Protein AF-A0AAV0Z3I3-F1 (afdb_monomer)

Secondary structure (DSSP, 8-state):
-HHHHHHHHHHHHHHHHHHHTT-TTTHHHHHHHHH--SS---PPPGGGSGGG-HHHHHHHHHHHHHHHTTSS----GGGG--SHHHHHHHHHHHHHHHHHHHHHHHHHHH-HHHHS-----------

InterPro domains:
  IPR010490 Conserved oligomeric Golgi complex subunit 6 [PTHR21506] (1-117)
  IPR048369 Conserved Oligomeric Golgi complex subunit 6, C-terminal [PF20653] (1-114)

Structure (mmCIF, N/CA/C/O backbone):
data_AF-A0AAV0Z3I3-F1
#
_entry.id   AF-A0AAV0Z3I3-F1
#
loop_
_atom_site.group_PDB
_atom_site.id
_atom_site.type_symbol
_atom_site.label_atom_id
_atom_site.label_alt_id
_atom_site.label_comp_id
_atom_site.label_asym_id
_atom_site.label_entity_id
_atom_site.label_seq_id
_atom_site.pdbx_PDB_ins_code
_atom_site.Cartn_x
_atom_site.Cartn_y
_atom_site.Cartn_z
_atom_site.occupancy
_atom_site.B_iso_or_equiv
_atom_site.auth_seq_id
_atom_site.auth_comp_id
_atom_site.auth_asym_id
_atom_site.auth_atom_id
_atom_site.pdbx_PDB_model_num
ATOM 1 N N . MET A 1 1 ? -23.037 -7.285 9.245 1.00 69.44 1 MET A N 1
ATOM 2 C CA . MET A 1 1 ? -23.316 -5.918 8.728 1.00 69.44 1 MET A CA 1
ATOM 3 C C . MET A 1 1 ? -22.168 -4.977 9.048 1.00 69.44 1 MET A C 1
ATOM 5 O O . MET A 1 1 ? -21.649 -4.371 8.121 1.00 69.44 1 MET A O 1
ATOM 9 N N . ILE A 1 2 ? -21.721 -4.901 10.307 1.00 84.56 2 ILE A N 1
ATOM 10 C CA . ILE A 1 2 ? -20.561 -4.080 10.686 1.00 84.56 2 ILE A CA 1
ATOM 11 C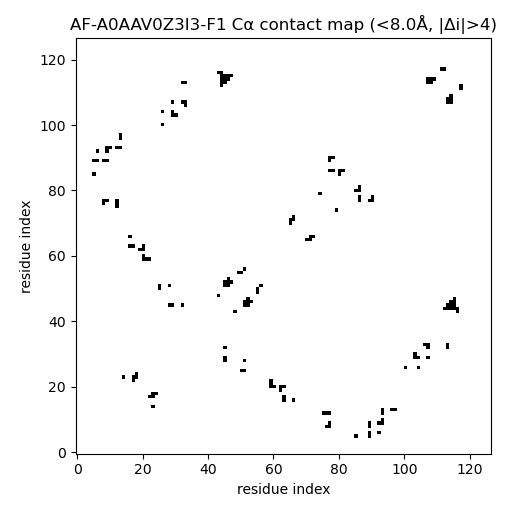 C . ILE A 1 2 ? -19.267 -4.526 9.990 1.00 84.56 2 ILE A C 1
ATOM 13 O O . ILE A 1 2 ? -18.523 -3.687 9.504 1.00 84.56 2 ILE A O 1
ATOM 17 N N . ASP A 1 3 ? -19.081 -5.834 9.799 1.00 86.38 3 ASP A N 1
ATOM 18 C CA . ASP A 1 3 ? -17.921 -6.411 9.102 1.00 86.38 3 ASP A CA 1
ATOM 19 C C . ASP A 1 3 ? -17.851 -5.981 7.631 1.00 86.38 3 ASP A C 1
ATOM 21 O O . ASP A 1 3 ? -16.778 -5.815 7.063 1.00 86.38 3 ASP A O 1
ATOM 25 N N . ASN A 1 4 ? -19.014 -5.770 7.005 1.00 88.69 4 ASN A N 1
ATOM 26 C CA . ASN A 1 4 ? -19.095 -5.294 5.628 1.00 88.69 4 ASN A CA 1
ATOM 27 C C . ASN A 1 4 ? -18.688 -3.822 5.533 1.00 88.69 4 ASN A C 1
ATOM 29 O O . ASN A 1 4 ? -17.934 -3.460 4.640 1.00 88.69 4 ASN A O 1
ATOM 33 N N . HIS A 1 5 ? -19.166 -2.988 6.461 1.00 87.31 5 HIS A N 1
ATOM 34 C CA . HIS A 1 5 ? -18.76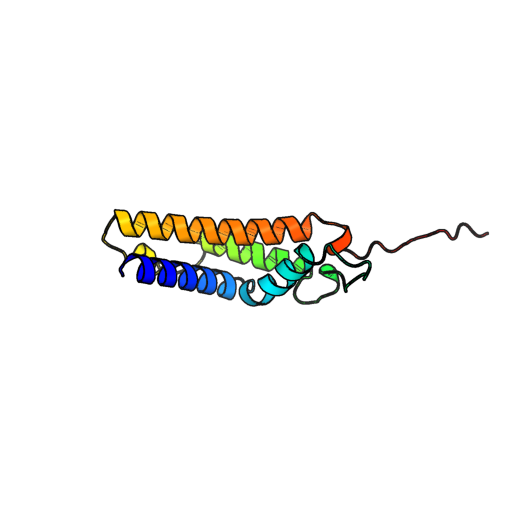7 -1.582 6.531 1.00 87.31 5 HIS A CA 1
ATOM 35 C C . HIS A 1 5 ? -17.281 -1.433 6.841 1.00 87.31 5 HIS A C 1
ATOM 37 O O . HIS A 1 5 ? -16.618 -0.611 6.221 1.00 87.31 5 HIS A O 1
ATOM 43 N N . LEU A 1 6 ? -16.752 -2.265 7.739 1.00 88.31 6 LEU A N 1
ATOM 44 C CA . LEU A 1 6 ? -15.332 -2.288 8.060 1.00 88.31 6 LEU A CA 1
ATOM 45 C C . LEU A 1 6 ? -14.488 -2.670 6.842 1.00 88.31 6 LEU A C 1
ATOM 47 O O . LEU A 1 6 ? -13.498 -2.011 6.552 1.00 88.31 6 LEU A O 1
ATOM 51 N N . ARG A 1 7 ? -14.905 -3.696 6.091 1.00 90.69 7 ARG A N 1
ATOM 52 C CA . A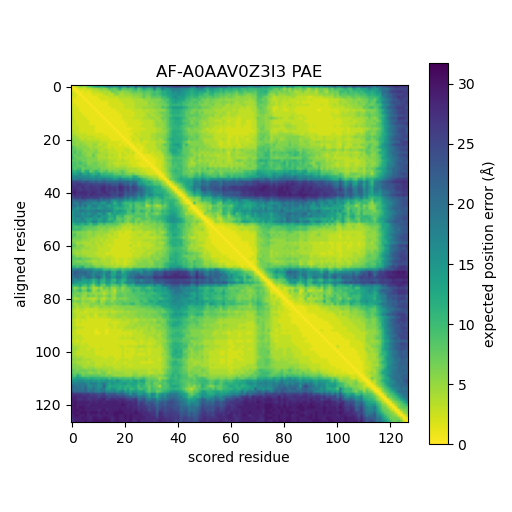RG A 1 7 ? -14.217 -4.096 4.860 1.00 90.69 7 ARG A CA 1
ATOM 53 C C . ARG A 1 7 ? -14.227 -2.981 3.812 1.00 90.69 7 ARG A C 1
ATOM 55 O O . ARG A 1 7 ? -13.173 -2.661 3.283 1.00 90.69 7 ARG A O 1
ATOM 62 N N . VAL A 1 8 ? -15.382 -2.357 3.568 1.00 91.56 8 VAL A N 1
ATOM 63 C CA . VAL A 1 8 ? -15.502 -1.224 2.629 1.00 91.56 8 VAL A CA 1
ATOM 64 C C . VAL A 1 8 ? -14.634 -0.043 3.067 1.00 91.56 8 VAL A C 1
ATOM 66 O O . VAL A 1 8 ? -14.007 0.598 2.230 1.00 91.56 8 VAL A O 1
ATOM 69 N N . LEU A 1 9 ? -14.569 0.236 4.372 1.00 90.06 9 LEU A N 1
ATOM 70 C CA . LEU A 1 9 ? -13.705 1.277 4.920 1.00 90.06 9 LEU A CA 1
ATOM 71 C C . LEU A 1 9 ? -12.228 0.974 4.645 1.00 90.06 9 LEU A C 1
ATOM 73 O O . LEU A 1 9 ? -11.512 1.841 4.157 1.00 90.06 9 LEU A O 1
ATOM 77 N N . VAL A 1 10 ? -11.787 -0.259 4.909 1.00 90.12 10 VAL A N 1
ATOM 78 C CA . VAL A 1 10 ? -10.415 -0.701 4.621 1.00 90.12 10 VAL A CA 1
ATOM 79 C C . VAL A 1 10 ? -10.103 -0.578 3.129 1.00 90.12 10 VAL A C 1
ATOM 81 O O . VAL A 1 10 ? -9.083 0.001 2.777 1.00 90.12 10 VAL A O 1
ATOM 84 N N . GLU A 1 11 ? -10.979 -1.074 2.251 1.00 90.94 11 GLU A N 1
ATOM 85 C CA . GLU A 1 11 ? -10.805 -0.9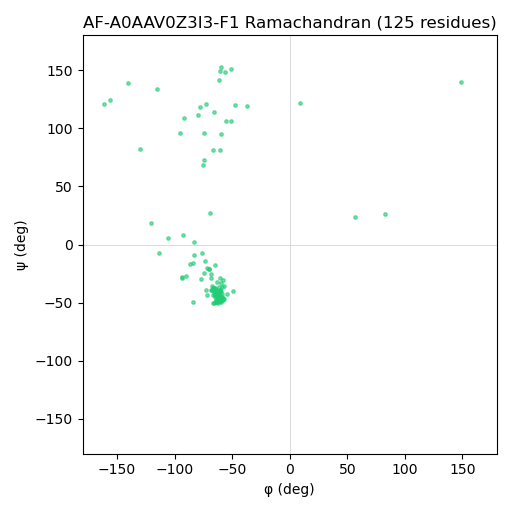93 0.793 1.00 90.94 11 GLU A CA 1
ATOM 86 C C . GLU A 1 11 ? -10.672 0.463 0.317 1.00 90.94 11 GLU A C 1
ATOM 88 O O . GLU A 1 11 ? -9.759 0.790 -0.441 1.00 90.94 11 GLU A O 1
ATOM 93 N N . LYS A 1 12 ? -11.540 1.353 0.811 1.00 90.88 12 LYS A N 1
ATOM 94 C CA . LYS A 1 12 ? -11.525 2.785 0.486 1.00 90.88 12 LYS A CA 1
ATOM 95 C C . LYS A 1 12 ? -10.249 3.478 0.965 1.00 90.88 12 LYS A C 1
AT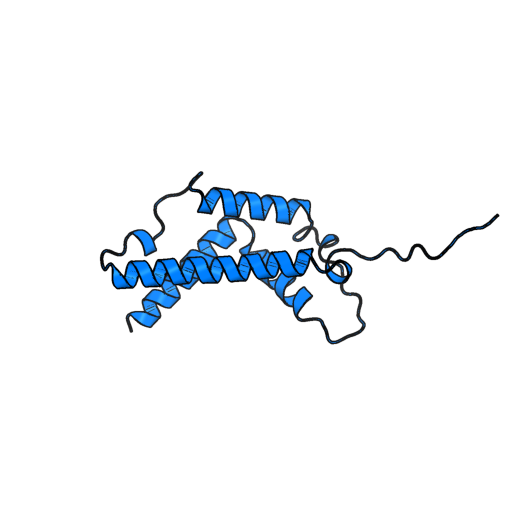OM 97 O O . LYS A 1 12 ? -9.697 4.308 0.246 1.00 90.88 12 LYS A O 1
ATOM 102 N N . GLU A 1 13 ? -9.791 3.168 2.173 1.00 88.69 13 GLU A N 1
ATOM 103 C CA . GLU A 1 13 ? -8.567 3.749 2.732 1.00 88.69 13 GLU A CA 1
ATOM 104 C C . GLU A 1 13 ? -7.335 3.297 1.955 1.00 88.69 13 GLU A C 1
ATOM 106 O O . GLU A 1 13 ? -6.496 4.115 1.586 1.00 88.69 13 GLU A O 1
ATOM 111 N N . VAL A 1 14 ? -7.264 2.012 1.612 1.00 89.81 14 VAL A N 1
ATOM 112 C CA . VAL A 1 14 ? -6.183 1.471 0.783 1.00 89.81 14 VAL A CA 1
ATOM 113 C C . VAL A 1 14 ? -6.161 2.148 -0.586 1.00 89.81 14 VAL A C 1
ATOM 115 O O . VAL A 1 14 ? -5.102 2.602 -1.012 1.00 89.81 14 VAL A O 1
ATOM 118 N N . ASP A 1 15 ? -7.307 2.290 -1.254 1.00 90.06 15 ASP A N 1
ATOM 119 C CA . ASP A 1 15 ? -7.380 2.983 -2.545 1.00 90.06 15 ASP A CA 1
ATOM 120 C C . ASP A 1 15 ? -7.018 4.475 -2.432 1.00 90.06 15 ASP A C 1
ATOM 122 O O . ASP A 1 15 ? -6.278 5.012 -3.256 1.00 90.06 15 ASP A O 1
ATOM 126 N N . THR A 1 16 ? -7.444 5.146 -1.359 1.00 89.06 16 THR A N 1
ATOM 127 C CA . THR A 1 16 ? -7.080 6.547 -1.090 1.00 89.06 16 THR A CA 1
ATOM 128 C C . THR A 1 16 ? -5.570 6.708 -0.894 1.00 89.06 16 THR A C 1
ATOM 130 O O . THR A 1 16 ? -4.969 7.653 -1.404 1.00 89.06 16 THR A O 1
ATOM 133 N N . ILE A 1 17 ? -4.933 5.782 -0.178 1.00 88.44 17 ILE A N 1
ATOM 134 C CA . ILE A 1 17 ? -3.482 5.783 0.025 1.00 88.44 17 ILE A CA 1
ATOM 135 C C . ILE A 1 17 ? -2.761 5.515 -1.298 1.00 88.44 17 ILE A C 1
ATOM 137 O O . ILE A 1 17 ? -1.885 6.282 -1.690 1.00 88.44 17 ILE A O 1
ATOM 141 N N . LEU A 1 18 ? -3.153 4.467 -2.024 1.00 89.50 18 LEU A N 1
ATOM 142 C CA . LEU A 1 18 ? -2.510 4.099 -3.284 1.00 89.50 18 LEU A CA 1
ATOM 143 C C . LEU A 1 18 ? -2.692 5.171 -4.364 1.00 89.50 18 LEU A C 1
ATOM 145 O O . LEU A 1 18 ? -1.754 5.432 -5.112 1.00 89.50 18 LEU A O 1
ATOM 149 N N . SER A 1 19 ? -3.855 5.817 -4.451 1.00 89.25 19 SER A N 1
ATOM 150 C CA . SER A 1 19 ? -4.104 6.909 -5.404 1.00 89.25 19 SER A CA 1
ATOM 151 C C . SER A 1 19 ? -3.249 8.141 -5.104 1.00 89.25 19 SER A C 1
ATOM 153 O O . SER A 1 19 ? -2.640 8.692 -6.018 1.00 89.25 19 SER A O 1
ATOM 155 N N . ARG A 1 20 ? -3.093 8.524 -3.829 1.00 87.38 20 ARG A N 1
ATOM 156 C CA . ARG A 1 20 ? -2.184 9.614 -3.419 1.00 87.38 20 ARG A CA 1
ATOM 157 C C . ARG A 1 20 ? -0.725 9.345 -3.774 1.00 87.38 20 ARG A C 1
ATOM 159 O O . ARG A 1 20 ? 0.028 10.282 -4.015 1.00 87.38 20 ARG A O 1
ATOM 166 N N . CYS A 1 21 ? -0.336 8.076 -3.821 1.00 88.06 21 CYS A N 1
ATOM 167 C CA . CYS A 1 21 ? 1.010 7.650 -4.194 1.00 88.06 21 CYS A CA 1
ATOM 168 C C . CYS A 1 21 ? 1.151 7.336 -5.688 1.00 88.06 21 CYS A C 1
ATOM 170 O O . CYS A 1 21 ? 2.177 6.793 -6.085 1.00 88.06 21 CYS A O 1
ATOM 172 N N . ASN A 1 22 ? 0.132 7.638 -6.502 1.00 86.81 22 ASN A N 1
ATOM 173 C CA . ASN A 1 22 ? 0.071 7.317 -7.928 1.00 86.81 22 ASN A CA 1
ATOM 174 C C . ASN A 1 22 ? 0.240 5.813 -8.238 1.00 86.81 22 ASN A C 1
ATOM 176 O O . ASN A 1 22 ? 0.656 5.429 -9.326 1.00 86.81 22 ASN A O 1
ATOM 180 N N . LEU A 1 23 ? -0.064 4.941 -7.271 1.00 86.19 23 LEU A N 1
ATOM 181 C CA . LEU A 1 23 ? 0.062 3.487 -7.379 1.00 86.19 23 LEU A CA 1
ATOM 182 C C . LEU A 1 23 ? -1.234 2.808 -7.823 1.00 86.19 23 LEU A C 1
ATOM 184 O O . LEU A 1 23 ? -1.153 1.745 -8.433 1.00 86.19 23 LEU A O 1
ATOM 188 N N . SER A 1 24 ? -2.409 3.387 -7.539 1.00 86.44 24 SER A N 1
ATOM 189 C CA . SER A 1 24 ? -3.707 2.732 -7.804 1.00 86.44 24 SER A CA 1
ATOM 190 C C . SER A 1 24 ? -3.861 2.339 -9.283 1.00 86.44 24 SER A C 1
ATOM 192 O O . SER A 1 24 ? -4.120 1.177 -9.596 1.00 86.44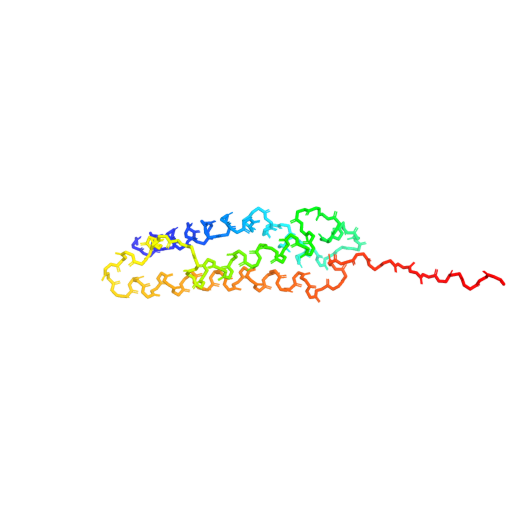 24 SER A O 1
ATOM 194 N N . GLU A 1 25 ? -3.546 3.252 -10.205 1.00 84.94 25 GLU A N 1
ATOM 195 C CA . GLU A 1 25 ? -3.625 3.004 -11.654 1.00 84.94 25 GLU A CA 1
ATOM 196 C C . GLU A 1 25 ? -2.548 2.029 -12.162 1.00 84.94 25 GLU A C 1
ATOM 198 O O . GLU A 1 25 ? -2.718 1.390 -13.196 1.00 84.94 25 GLU A O 1
ATOM 203 N N . LYS A 1 26 ? -1.452 1.856 -11.412 1.00 84.25 26 LYS A N 1
ATOM 204 C CA . LYS A 1 26 ? -0.289 1.038 -11.798 1.00 84.25 26 LYS A CA 1
ATOM 205 C C . LYS A 1 26 ? -0.416 -0.416 -11.333 1.00 84.25 26 LYS A C 1
ATOM 207 O O . LYS A 1 26 ? 0.107 -1.326 -11.980 1.00 84.25 26 LYS A O 1
ATOM 212 N N . MET A 1 27 ? -1.158 -0.661 -10.250 1.00 84.06 27 MET A N 1
ATOM 213 C CA . MET A 1 27 ? -1.372 -1.997 -9.676 1.00 84.06 27 MET A CA 1
ATOM 214 C C . MET A 1 27 ? -1.913 -3.040 -10.671 1.00 84.06 27 MET A C 1
ATOM 216 O O . MET A 1 27 ? -1.397 -4.163 -10.672 1.00 84.06 27 MET A O 1
ATOM 220 N N . PRO A 1 28 ? -2.888 -2.733 -11.554 1.00 82.94 28 PRO A N 1
ATOM 221 C CA . PRO A 1 28 ? -3.361 -3.689 -12.554 1.00 82.94 28 PRO A CA 1
ATOM 222 C C . PRO A 1 28 ? -2.259 -4.136 -13.523 1.00 82.94 28 PRO A C 1
ATOM 224 O O . PRO A 1 28 ? -2.164 -5.324 -13.834 1.00 82.94 28 PRO A O 1
ATOM 227 N N . HIS A 1 29 ? -1.389 -3.218 -13.957 1.00 79.75 29 HIS A N 1
ATOM 228 C CA . HIS A 1 29 ? -0.280 -3.522 -14.868 1.00 79.75 29 HIS A CA 1
ATOM 229 C C . HIS A 1 29 ? 0.736 -4.465 -14.219 1.00 79.75 29 HIS A C 1
ATOM 231 O O . HIS A 1 29 ? 1.115 -5.481 -14.808 1.00 79.75 29 HIS A O 1
ATOM 237 N N . LEU A 1 30 ? 1.105 -4.184 -12.967 1.00 80.00 30 LEU A N 1
ATOM 238 C CA . LEU A 1 30 ? 2.013 -5.028 -12.192 1.00 80.00 30 LEU A CA 1
ATOM 239 C C . LEU A 1 30 ? 1.409 -6.419 -11.942 1.00 80.00 30 LEU A C 1
ATOM 241 O O . LEU A 1 30 ? 2.084 -7.438 -12.096 1.00 80.00 30 LEU A O 1
ATOM 245 N N . ARG A 1 31 ? 0.109 -6.486 -11.623 1.00 81.44 31 ARG A N 1
ATOM 246 C CA . ARG A 1 31 ? -0.594 -7.753 -11.384 1.00 81.44 31 ARG A CA 1
ATOM 247 C C . ARG A 1 31 ? -0.656 -8.614 -12.643 1.00 81.44 31 ARG A C 1
ATOM 249 O O . ARG A 1 31 ? -0.442 -9.824 -12.557 1.00 81.44 31 ARG A O 1
ATOM 256 N N . ASN A 1 32 ? -0.930 -7.997 -13.790 1.00 79.00 32 ASN A N 1
ATOM 257 C CA . ASN A 1 32 ? -1.004 -8.678 -15.080 1.00 79.00 32 ASN A CA 1
ATOM 258 C C . ASN A 1 32 ? 0.361 -9.215 -15.521 1.00 79.00 32 ASN A C 1
ATOM 260 O O . ASN A 1 32 ? 0.431 -10.323 -16.045 1.00 79.00 32 ASN A O 1
ATOM 264 N N . SER A 1 33 ? 1.440 -8.475 -15.255 1.00 74.69 33 SER A N 1
ATOM 265 C CA . SER A 1 33 ? 2.808 -8.937 -15.509 1.00 74.69 33 SER A CA 1
ATOM 266 C C . SER A 1 33 ? 3.143 -10.199 -14.700 1.00 74.69 33 SER A C 1
ATOM 268 O O . SER A 1 33 ? 3.657 -11.179 -15.237 1.00 74.69 33 SER A O 1
ATOM 270 N N . ILE A 1 34 ? 2.752 -10.248 -13.423 1.00 73.06 34 ILE A N 1
ATOM 271 C CA . ILE A 1 34 ? 2.994 -11.424 -12.575 1.00 73.06 34 ILE A CA 1
ATOM 272 C C . ILE A 1 34 ? 2.167 -12.640 -13.026 1.00 73.06 34 ILE A C 1
ATOM 274 O O . ILE A 1 34 ? 2.699 -13.742 -13.019 1.00 73.06 34 ILE A O 1
ATOM 278 N N . HIS A 1 35 ? 0.909 -12.464 -13.449 1.00 67.50 35 HIS A N 1
ATOM 279 C CA . HIS A 1 35 ? 0.020 -13.585 -13.810 1.00 67.50 35 HIS A CA 1
ATOM 280 C C . HIS A 1 35 ? 0.178 -14.099 -15.251 1.00 67.50 35 HIS A C 1
ATOM 282 O O . HIS A 1 35 ? -0.288 -15.200 -15.550 1.00 67.50 35 HIS A O 1
ATOM 288 N N . LYS A 1 36 ? 0.825 -13.348 -16.152 1.00 63.75 36 LYS A N 1
ATOM 289 C CA . LYS A 1 36 ? 1.226 -13.846 -17.477 1.00 63.75 36 LYS A CA 1
ATOM 290 C C . LYS A 1 36 ? 2.440 -14.781 -17.341 1.00 63.75 36 LYS A C 1
ATOM 292 O O . LYS A 1 36 ? 3.557 -14.411 -17.671 1.00 63.75 36 LYS A O 1
ATOM 297 N N . ASP A 1 37 ? 2.211 -15.985 -16.823 1.00 51.25 37 ASP A N 1
ATOM 298 C CA . ASP A 1 37 ? 3.211 -17.066 -16.714 1.00 51.25 37 ASP A CA 1
ATOM 299 C C . ASP A 1 37 ? 2.981 -18.199 -17.738 1.00 51.25 37 ASP A C 1
ATOM 301 O O . ASP A 1 37 ? 3.653 -19.226 -17.692 1.00 51.25 37 ASP A O 1
ATOM 305 N N . GLY A 1 38 ? 2.014 -18.045 -18.651 1.00 48.75 38 GLY A N 1
ATOM 306 C CA . GLY A 1 38 ? 1.501 -19.155 -19.464 1.00 48.75 38 GLY A CA 1
ATOM 307 C C . GLY A 1 38 ? 1.767 -19.117 -20.967 1.00 48.75 38 GLY A C 1
ATOM 308 O O . GLY A 1 38 ? 1.449 -20.106 -21.618 1.00 48.75 38 GLY A O 1
ATOM 309 N N . ASP A 1 39 ? 2.307 -18.036 -21.529 1.00 41.66 39 ASP A N 1
ATOM 310 C CA . ASP A 1 39 ? 2.516 -17.951 -22.977 1.00 41.66 39 ASP A CA 1
ATOM 311 C C . ASP A 1 39 ? 3.842 -17.268 -23.296 1.00 41.66 39 ASP A C 1
ATOM 313 O O . ASP A 1 39 ? 4.216 -16.284 -22.656 1.00 41.66 39 ASP A O 1
ATOM 317 N N . ASP A 1 40 ? 4.540 -17.816 -24.284 1.00 46.69 40 ASP A N 1
ATOM 318 C CA . ASP A 1 40 ? 5.869 -17.444 -24.792 1.00 46.69 40 ASP A CA 1
ATOM 319 C C . ASP A 1 40 ? 5.849 -16.079 -25.525 1.00 46.69 40 ASP A C 1
ATOM 321 O O . ASP A 1 40 ? 6.631 -15.811 -26.437 1.00 46.69 40 ASP A O 1
ATOM 325 N N . GLU A 1 41 ? 4.917 -15.197 -25.156 1.00 46.75 41 GLU A N 1
ATOM 326 C CA . GLU A 1 41 ? 4.834 -13.835 -25.650 1.00 46.75 41 GLU A CA 1
ATOM 327 C C . GLU A 1 41 ? 5.623 -12.922 -24.717 1.00 46.75 41 GLU A C 1
ATOM 329 O O . GLU A 1 41 ? 5.213 -12.620 -23.592 1.00 46.75 41 GLU A O 1
ATOM 334 N N . VAL A 1 42 ? 6.758 -12.441 -25.223 1.00 51.75 42 VAL A N 1
ATOM 335 C CA . VAL A 1 42 ? 7.493 -11.294 -24.686 1.00 51.75 42 VAL A CA 1
ATOM 336 C C . VAL A 1 42 ? 6.569 -10.074 -24.758 1.00 51.75 42 VAL A C 1
ATOM 338 O O . VAL A 1 42 ? 6.596 -9.295 -25.708 1.00 51.75 42 VAL A O 1
ATOM 341 N N . GLY A 1 43 ? 5.675 -9.945 -23.779 1.00 55.66 43 GLY A N 1
ATOM 342 C CA . GLY A 1 43 ? 4.919 -8.723 -23.555 1.00 55.66 43 GLY A CA 1
ATOM 343 C C . GLY A 1 43 ? 5.886 -7.580 -23.265 1.00 55.66 43 GLY A C 1
ATOM 344 O O . GLY A 1 43 ? 6.961 -7.809 -22.713 1.00 55.66 43 GLY A O 1
ATOM 345 N N . THR A 1 44 ? 5.505 -6.358 -23.642 1.00 58.72 44 THR A N 1
ATOM 346 C CA . THR A 1 44 ? 6.289 -5.147 -23.373 1.00 58.72 44 THR A CA 1
ATOM 347 C C . THR A 1 44 ? 6.740 -5.135 -21.906 1.00 58.72 44 THR A C 1
ATOM 349 O O . THR A 1 44 ? 5.877 -5.190 -21.021 1.00 58.72 44 THR A O 1
ATOM 352 N N . PRO A 1 45 ? 8.056 -5.115 -21.629 1.00 65.31 45 PRO A N 1
ATOM 353 C CA . PRO A 1 45 ? 8.565 -5.104 -20.267 1.00 65.31 45 PRO A CA 1
ATOM 354 C C . PRO A 1 45 ? 8.006 -3.931 -19.481 1.00 65.31 45 PRO A C 1
ATOM 356 O O . PRO A 1 45 ? 7.790 -2.843 -20.018 1.00 65.31 45 PRO A O 1
ATOM 359 N N . LEU A 1 46 ? 7.840 -4.131 -18.176 1.00 67.94 46 LEU A N 1
ATOM 360 C CA . LEU A 1 46 ? 7.331 -3.085 -17.293 1.00 67.94 46 LEU A CA 1
ATOM 361 C C . LEU A 1 46 ? 8.199 -1.816 -17.321 1.00 67.94 46 LEU A C 1
ATOM 363 O O . LEU A 1 46 ? 7.660 -0.723 -17.183 1.00 67.94 46 LEU A O 1
ATOM 367 N N . ALA A 1 47 ? 9.511 -1.924 -17.558 1.00 62.56 47 ALA A N 1
ATOM 368 C CA . ALA A 1 47 ? 10.385 -0.757 -17.674 1.00 62.56 47 ALA A CA 1
ATOM 369 C C . ALA A 1 47 ? 10.164 0.074 -18.954 1.00 62.56 47 ALA A C 1
ATOM 371 O O . ALA A 1 47 ? 10.548 1.242 -18.979 1.00 62.56 47 ALA A O 1
ATOM 372 N N . GLU A 1 48 ? 9.571 -0.505 -20.003 1.00 64.94 48 GLU A N 1
ATOM 373 C CA . GLU A 1 48 ? 9.289 0.185 -21.272 1.00 64.94 48 GLU A CA 1
ATOM 374 C C . GLU A 1 48 ? 7.945 0.933 -21.247 1.00 64.94 48 GLU A C 1
ATOM 376 O O . GLU A 1 48 ? 7.707 1.823 -22.062 1.00 64.94 48 GLU A O 1
ATOM 381 N N . LEU A 1 49 ? 7.075 0.608 -20.288 1.00 70.44 49 LEU A N 1
ATOM 382 C CA . LEU A 1 49 ? 5.878 1.382 -19.980 1.00 70.44 49 LEU A CA 1
ATOM 383 C C . LEU A 1 49 ? 6.284 2.612 -19.155 1.00 70.44 49 LEU A C 1
ATOM 385 O O . LEU A 1 49 ? 6.782 2.478 -18.037 1.00 70.44 49 LEU A O 1
ATOM 389 N N . GLU A 1 50 ? 6.037 3.810 -19.692 1.00 64.88 50 GLU A N 1
ATOM 390 C CA . GLU A 1 50 ? 6.340 5.099 -19.041 1.00 64.88 50 GLU A CA 1
ATOM 391 C C . GLU A 1 50 ? 5.804 5.144 -17.598 1.00 64.88 50 GLU A C 1
ATOM 393 O O . GLU A 1 50 ? 6.506 5.540 -16.663 1.00 64.88 50 GLU A O 1
ATOM 398 N N . ASP A 1 51 ? 4.605 4.594 -17.405 1.00 69.00 51 ASP A N 1
ATOM 399 C CA . ASP A 1 51 ? 3.920 4.518 -16.123 1.00 69.00 51 ASP A CA 1
ATOM 400 C C . ASP A 1 51 ? 4.504 3.523 -15.117 1.00 69.00 51 ASP A C 1
ATOM 402 O O . ASP A 1 51 ? 4.230 3.665 -13.927 1.00 69.00 51 ASP A O 1
ATOM 406 N N . THR A 1 52 ? 5.290 2.533 -15.537 1.00 76.00 52 THR A N 1
ATOM 407 C CA . THR A 1 52 ? 5.896 1.532 -14.640 1.00 76.00 52 THR A CA 1
ATOM 408 C C . THR A 1 52 ? 7.419 1.532 -14.697 1.00 76.00 52 THR A C 1
ATOM 410 O O . THR A 1 52 ? 8.056 0.588 -14.233 1.00 76.00 52 THR A O 1
ATOM 413 N N . SER A 1 53 ? 8.016 2.618 -15.197 1.00 79.06 53 SER A N 1
ATOM 414 C CA . SER A 1 53 ? 9.466 2.786 -15.201 1.00 79.06 53 SER A CA 1
ATOM 415 C C . SER A 1 53 ? 10.057 2.750 -13.774 1.00 79.06 53 SER A C 1
ATOM 417 O O . SER A 1 53 ? 9.396 3.140 -12.802 1.00 79.06 53 SER A O 1
ATOM 419 N N . PRO A 1 54 ? 11.329 2.334 -13.608 1.00 79.56 54 PRO A N 1
ATOM 420 C CA . PRO A 1 54 ? 11.969 2.255 -12.293 1.00 79.56 54 PRO A CA 1
A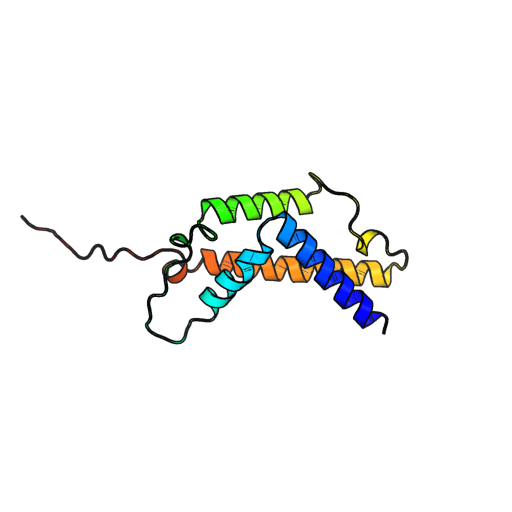TOM 421 C C . PRO A 1 54 ? 11.991 3.565 -11.513 1.00 79.56 54 PRO A C 1
ATOM 423 O O . PRO A 1 54 ? 11.854 3.554 -10.289 1.00 79.56 54 PRO A O 1
ATOM 426 N N . ALA A 1 55 ? 12.157 4.688 -12.213 1.00 83.19 55 ALA A N 1
ATOM 427 C CA . ALA A 1 55 ? 12.134 6.009 -11.602 1.00 83.19 55 ALA A CA 1
ATOM 428 C C . ALA A 1 55 ? 10.745 6.309 -11.022 1.00 83.19 55 ALA A C 1
ATOM 430 O O . ALA A 1 55 ? 10.639 6.608 -9.834 1.00 83.19 55 ALA A O 1
ATOM 431 N N . VAL A 1 56 ? 9.694 6.099 -11.821 1.00 85.19 56 VAL A N 1
ATOM 432 C CA . VAL A 1 56 ? 8.304 6.349 -11.422 1.00 85.19 56 VAL A CA 1
ATOM 433 C C . VAL A 1 56 ? 7.899 5.458 -10.251 1.00 85.19 56 VAL A C 1
ATOM 435 O O . VAL A 1 56 ? 7.364 5.953 -9.262 1.00 85.19 56 VAL A O 1
ATOM 438 N N . ILE A 1 57 ? 8.202 4.157 -10.293 1.00 86.81 57 ILE A N 1
ATOM 439 C CA . ILE A 1 57 ? 7.883 3.246 -9.181 1.00 86.81 57 ILE A CA 1
ATOM 440 C C . ILE A 1 57 ? 8.678 3.604 -7.916 1.00 86.81 57 ILE A C 1
ATOM 442 O O . ILE A 1 57 ? 8.127 3.557 -6.817 1.00 86.81 57 ILE A O 1
ATOM 446 N N . SER A 1 58 ? 9.943 4.021 -8.041 1.00 87.62 58 SER A N 1
ATOM 447 C CA . SER A 1 58 ? 10.744 4.504 -6.905 1.00 87.62 58 SER A CA 1
ATOM 448 C C . SER A 1 58 ? 10.135 5.754 -6.265 1.00 87.62 58 SER A C 1
ATOM 450 O O . SER A 1 58 ? 10.051 5.842 -5.039 1.00 87.62 58 SER A O 1
ATOM 452 N N . GLU A 1 59 ? 9.669 6.708 -7.071 1.00 89.19 59 GLU A N 1
ATOM 453 C CA . GLU A 1 59 ? 8.977 7.909 -6.595 1.00 89.19 59 GLU A CA 1
ATOM 454 C C . GLU A 1 59 ? 7.645 7.570 -5.920 1.00 89.19 59 GLU A C 1
ATOM 456 O O . GLU A 1 59 ? 7.379 8.054 -4.819 1.00 89.19 59 GLU A O 1
ATOM 461 N N . CYS A 1 60 ? 6.862 6.663 -6.506 1.00 89.00 60 CYS A N 1
ATOM 462 C CA . CYS A 1 60 ? 5.613 6.176 -5.923 1.00 89.00 60 CYS A CA 1
ATOM 463 C C . CYS A 1 60 ? 5.843 5.483 -4.566 1.00 89.00 60 CYS A C 1
ATOM 465 O O . CYS A 1 60 ? 5.104 5.714 -3.610 1.00 89.00 60 CYS A O 1
ATOM 467 N N . LEU A 1 61 ? 6.899 4.668 -4.442 1.00 89.12 61 LEU A N 1
ATOM 468 C CA . LEU A 1 61 ? 7.273 4.016 -3.181 1.00 89.12 61 LEU A CA 1
ATOM 469 C C . LEU A 1 61 ? 7.750 5.020 -2.127 1.00 89.12 61 LEU A C 1
ATOM 471 O O . LEU A 1 61 ? 7.409 4.880 -0.953 1.00 89.12 61 LEU A O 1
ATOM 475 N N . LYS A 1 62 ? 8.512 6.046 -2.522 1.00 88.50 62 LYS A N 1
ATOM 476 C CA . LYS A 1 62 ? 8.904 7.135 -1.614 1.00 88.50 62 LYS A CA 1
ATOM 477 C C . LYS A 1 62 ? 7.684 7.903 -1.117 1.00 88.50 62 LYS A C 1
ATOM 479 O O . LYS A 1 62 ? 7.607 8.175 0.077 1.00 88.50 62 LYS A O 1
ATOM 484 N N . ALA A 1 63 ? 6.728 8.202 -1.999 1.00 87.69 63 ALA A N 1
ATOM 485 C CA . ALA A 1 63 ? 5.468 8.838 -1.626 1.00 87.69 63 ALA A CA 1
ATOM 486 C C . ALA A 1 63 ? 4.662 7.960 -0.655 1.00 87.69 63 ALA A C 1
ATOM 488 O O . ALA A 1 63 ? 4.178 8.460 0.357 1.00 87.69 63 ALA A O 1
ATOM 489 N N . LEU A 1 64 ? 4.581 6.649 -0.908 1.00 86.75 64 LEU A N 1
ATOM 490 C CA . LEU A 1 64 ? 3.909 5.687 -0.029 1.00 86.75 64 LEU A CA 1
ATOM 491 C C . LEU A 1 64 ? 4.543 5.624 1.360 1.00 86.75 64 LEU A C 1
ATOM 493 O O . LEU A 1 64 ? 3.842 5.700 2.366 1.00 86.75 64 LEU A O 1
ATOM 497 N N . LEU A 1 65 ? 5.868 5.519 1.431 1.00 85.38 65 LEU A N 1
ATOM 498 C CA . LEU A 1 65 ? 6.578 5.489 2.708 1.00 85.38 65 LEU A CA 1
ATOM 499 C C . LEU A 1 65 ? 6.491 6.834 3.434 1.00 85.38 65 LEU A C 1
ATOM 501 O O . LEU A 1 65 ? 6.298 6.846 4.644 1.00 85.38 65 LEU A O 1
ATOM 505 N N . GLY A 1 66 ? 6.575 7.959 2.720 1.00 85.88 66 GLY A N 1
ATOM 506 C CA . GLY A 1 66 ? 6.391 9.292 3.301 1.00 85.88 66 GLY A CA 1
ATOM 507 C C . GLY A 1 66 ? 5.001 9.478 3.911 1.00 85.88 66 GLY A C 1
ATOM 508 O O . GLY A 1 66 ? 4.875 10.040 4.999 1.00 85.88 66 GLY A O 1
ATOM 509 N N . LEU A 1 67 ? 3.978 8.935 3.249 1.00 82.69 67 LEU A N 1
ATOM 510 C CA . LEU A 1 67 ? 2.600 8.919 3.726 1.00 82.69 67 LEU A CA 1
ATOM 511 C C . LEU A 1 67 ? 2.441 8.054 4.984 1.00 82.69 67 LEU A C 1
ATOM 513 O O . LEU A 1 67 ? 1.902 8.517 5.984 1.00 82.69 67 LEU A O 1
ATOM 517 N N . ILE A 1 68 ? 2.938 6.813 4.957 1.00 80.00 68 ILE A N 1
ATOM 518 C CA . ILE A 1 68 ? 2.826 5.871 6.086 1.00 80.00 68 ILE A CA 1
ATOM 519 C C . ILE A 1 68 ? 3.603 6.368 7.313 1.00 80.00 68 ILE A C 1
ATOM 521 O O . ILE A 1 68 ? 3.157 6.190 8.443 1.00 80.00 68 ILE A O 1
ATOM 525 N N . LEU A 1 69 ? 4.765 6.989 7.105 1.00 81.94 69 LEU A N 1
ATOM 526 C CA . LEU A 1 69 ? 5.626 7.489 8.180 1.00 81.94 69 LEU A CA 1
ATOM 527 C C . LEU A 1 69 ? 5.205 8.876 8.702 1.00 81.94 69 LEU A C 1
ATOM 529 O O . LEU A 1 69 ? 5.861 9.405 9.597 1.00 81.94 69 LEU A O 1
ATOM 533 N N . GLY A 1 70 ? 4.109 9.450 8.188 1.00 69.38 70 GLY A N 1
ATOM 534 C CA . GLY A 1 70 ? 3.477 10.643 8.755 1.00 69.38 70 GLY A CA 1
ATOM 535 C C . GLY A 1 70 ? 4.108 11.978 8.350 1.00 69.38 70 GLY A C 1
ATOM 536 O O . GLY A 1 70 ? 3.991 12.950 9.092 1.00 69.38 70 GLY A O 1
ATOM 537 N N . SER A 1 71 ? 4.771 12.050 7.190 1.00 57.25 71 SER A N 1
ATOM 538 C CA . SER A 1 71 ? 5.329 13.312 6.666 1.00 57.25 71 SER A CA 1
ATOM 539 C C . SER A 1 71 ? 4.242 14.303 6.243 1.00 57.25 71 SER A C 1
ATOM 541 O O . SER A 1 71 ? 4.451 15.509 6.259 1.00 57.25 71 SER A O 1
ATOM 543 N N . GLU A 1 72 ? 3.085 13.798 5.837 1.00 57.44 72 GLU A N 1
ATOM 544 C CA . GLU A 1 72 ? 1.969 14.554 5.284 1.00 57.44 72 GLU A CA 1
ATOM 545 C C . GLU A 1 72 ? 0.744 13.673 5.560 1.00 57.44 72 GLU A C 1
ATOM 547 O O . GLU A 1 72 ? 0.813 12.520 5.149 1.00 57.44 72 GLU A O 1
ATOM 552 N N . ILE A 1 73 ? -0.322 14.142 6.239 1.00 57.31 73 ILE A N 1
ATOM 553 C CA . ILE A 1 73 ? -1.743 13.698 6.120 1.00 57.31 73 ILE A CA 1
ATOM 554 C C . ILE A 1 73 ? -2.553 13.806 7.426 1.00 57.31 73 ILE A C 1
ATOM 556 O O . ILE A 1 73 ? -2.096 13.519 8.528 1.00 57.31 73 ILE A O 1
ATOM 560 N N . SER A 1 74 ? -3.806 14.245 7.259 1.00 58.94 74 SER A N 1
ATOM 561 C CA . SER A 1 74 ? -4.892 14.193 8.242 1.00 58.94 74 SER A CA 1
ATOM 562 C C . SER A 1 74 ? -5.238 12.755 8.640 1.00 58.94 74 SER A C 1
ATOM 564 O O . SER A 1 74 ? -5.332 11.908 7.758 1.00 58.94 74 SER A O 1
ATOM 566 N N . LEU A 1 75 ? -5.539 12.522 9.921 1.00 58.38 75 LEU A N 1
ATOM 567 C CA . LEU A 1 75 ? -5.948 11.225 10.477 1.00 58.38 75 LEU A CA 1
ATOM 568 C C . LEU A 1 75 ? -6.851 10.403 9.515 1.00 58.38 75 LEU A C 1
ATOM 570 O O . LEU A 1 75 ? -7.935 10.898 9.177 1.00 58.38 75 LEU A O 1
ATOM 574 N N . PRO A 1 76 ? -6.442 9.193 9.078 1.00 73.94 76 PRO A N 1
ATOM 575 C CA . PRO A 1 76 ? -7.283 8.286 8.289 1.00 73.94 76 PRO A CA 1
ATOM 576 C C . PRO A 1 76 ? -8.659 8.061 8.933 1.00 73.94 76 PRO A C 1
ATOM 578 O O . PRO A 1 76 ? -8.790 8.101 10.158 1.00 73.94 76 PRO A O 1
ATOM 581 N N . GLU A 1 77 ? -9.702 7.785 8.142 1.00 77.00 77 GLU A N 1
ATOM 582 C CA . GLU A 1 77 ? -11.077 7.624 8.650 1.00 77.00 77 GLU A CA 1
ATOM 583 C C . GLU A 1 77 ? -11.162 6.476 9.672 1.00 77.00 77 GLU A C 1
ATOM 585 O O . GLU A 1 77 ? -11.888 6.564 10.665 1.00 77.00 77 GLU A O 1
ATOM 590 N N . PHE A 1 78 ? -10.349 5.428 9.499 1.00 76.25 78 PHE A N 1
ATOM 591 C CA . PHE A 1 78 ? -10.284 4.317 10.448 1.00 76.25 78 PHE A CA 1
ATOM 592 C C . PHE A 1 78 ? -9.671 4.686 11.810 1.00 76.25 78 PHE A C 1
ATOM 594 O O . PHE A 1 78 ? -10.018 4.057 12.810 1.00 76.25 78 PHE A O 1
ATOM 601 N N . GLU A 1 79 ? -8.820 5.715 11.885 1.00 77.69 79 GLU A N 1
ATOM 602 C CA . GLU A 1 79 ? -8.253 6.196 13.155 1.00 77.69 79 GLU A CA 1
ATOM 603 C C . GLU A 1 79 ? -9.288 6.965 13.994 1.00 77.69 79 GLU A C 1
ATOM 605 O O . GLU A 1 79 ? -9.115 7.163 15.194 1.00 77.69 79 GLU A O 1
ATOM 610 N N . GLN A 1 80 ? -10.421 7.350 13.393 1.00 81.81 80 GLN A N 1
ATOM 611 C CA . GLN A 1 80 ? -11.534 8.000 14.093 1.00 81.81 80 GLN A CA 1
ATOM 612 C C . GLN A 1 80 ? -12.468 6.991 14.789 1.00 81.81 80 GLN A C 1
ATOM 614 O O . GLN A 1 80 ? -13.344 7.387 15.571 1.00 81.81 80 GLN A O 1
ATOM 619 N N . ILE A 1 81 ? -12.287 5.685 14.545 1.00 85.12 81 ILE A N 1
ATOM 620 C CA . ILE A 1 81 ? -13.086 4.620 15.160 1.00 85.12 81 ILE A CA 1
ATOM 621 C C . ILE A 1 81 ? -12.827 4.578 16.669 1.00 85.12 81 ILE A C 1
ATOM 623 O O . ILE A 1 81 ? -11.765 4.182 17.135 1.00 85.12 81 ILE A O 1
ATOM 627 N N . GLN A 1 82 ? -13.860 4.897 17.448 1.00 85.88 82 GLN A N 1
ATOM 628 C CA . GLN A 1 82 ? -13.786 4.895 18.913 1.00 85.88 82 GLN A CA 1
ATOM 629 C C . GLN A 1 82 ? -13.779 3.485 19.521 1.00 85.88 82 GLN A C 1
ATOM 631 O O . GLN A 1 82 ? -13.326 3.292 20.645 1.00 85.88 82 GLN A O 1
ATOM 636 N N . VAL A 1 83 ? -14.315 2.489 18.807 1.00 88.81 83 VAL A N 1
ATOM 637 C CA . VAL A 1 83 ? -14.416 1.109 19.299 1.00 88.81 83 VAL A CA 1
ATOM 638 C C . VAL A 1 83 ? -13.055 0.415 19.140 1.00 88.81 83 VAL A C 1
ATOM 640 O O . VAL A 1 83 ? -12.685 0.106 18.006 1.00 88.81 83 VAL A O 1
ATOM 643 N N . PRO A 1 84 ? -12.331 0.076 20.230 1.00 86.81 84 PRO A N 1
ATOM 644 C CA . PRO A 1 84 ? -10.936 -0.378 20.138 1.00 86.81 84 PRO A CA 1
ATOM 645 C C . PRO A 1 84 ? -10.743 -1.632 19.281 1.00 86.81 84 PRO A C 1
ATOM 647 O O . PRO A 1 84 ? -9.769 -1.749 18.541 1.00 86.81 84 PRO A O 1
ATOM 650 N N . LYS A 1 85 ? -11.704 -2.563 19.343 1.00 88.50 85 LYS A N 1
ATOM 651 C CA . LYS A 1 85 ? -11.688 -3.786 18.534 1.00 88.50 85 LYS A CA 1
ATOM 652 C C . LYS A 1 85 ? -11.784 -3.480 17.037 1.00 88.50 85 LYS A C 1
ATOM 654 O O . LYS A 1 85 ? -10.962 -3.960 16.269 1.00 88.50 85 LYS A O 1
ATOM 659 N N . LEU A 1 86 ? -12.752 -2.654 16.638 1.00 87.50 86 LEU A N 1
ATOM 660 C CA . LEU A 1 86 ? -12.957 -2.293 15.232 1.00 87.50 86 LEU A CA 1
ATOM 661 C C . LEU A 1 86 ? -11.804 -1.439 14.700 1.00 87.50 86 LEU A C 1
ATOM 663 O O . LEU A 1 86 ? -11.393 -1.617 13.560 1.00 87.50 86 LEU A O 1
ATOM 667 N N . HIS A 1 87 ? -11.245 -0.564 15.537 1.00 87.38 87 HIS A N 1
ATOM 668 C CA . HIS A 1 87 ? -10.045 0.196 15.206 1.00 87.38 87 HIS A CA 1
ATOM 669 C C . HIS A 1 87 ? -8.858 -0.736 14.916 1.00 87.38 87 HIS A C 1
ATOM 671 O O . HIS A 1 87 ? -8.200 -0.614 13.885 1.00 87.38 87 HIS A O 1
ATOM 677 N N . SER A 1 88 ? -8.603 -1.709 15.800 1.00 87.62 88 SER A N 1
ATOM 678 C CA . SER A 1 88 ? -7.553 -2.713 15.594 1.00 87.62 88 SER A CA 1
ATOM 679 C C . SER A 1 88 ? -7.781 -3.527 14.321 1.00 87.62 88 SER A C 1
ATOM 681 O O . SER A 1 88 ? -6.839 -3.729 13.559 1.00 87.62 88 SER A O 1
ATOM 683 N N . GLU A 1 89 ? -9.009 -3.978 14.071 1.00 90.69 89 GLU A N 1
ATOM 684 C CA . GLU A 1 89 ? -9.338 -4.760 12.879 1.00 90.69 89 GLU A CA 1
ATOM 685 C C . GLU A 1 89 ? -9.168 -3.943 11.589 1.00 90.69 89 GLU A C 1
ATOM 687 O O . GLU A 1 89 ? -8.597 -4.455 10.625 1.00 90.69 89 GLU A O 1
ATOM 692 N N . ALA A 1 90 ? -9.583 -2.671 11.577 1.00 88.94 90 ALA A N 1
ATOM 693 C CA . ALA A 1 90 ? -9.375 -1.777 10.440 1.00 88.94 90 ALA A CA 1
ATOM 694 C C . ALA A 1 90 ? -7.885 -1.522 10.185 1.00 88.94 90 ALA A C 1
ATOM 696 O O . ALA A 1 90 ? -7.421 -1.685 9.060 1.00 88.94 90 ALA A O 1
ATOM 697 N N . SER A 1 91 ? -7.123 -1.198 11.235 1.00 88.81 91 SER A N 1
ATOM 698 C CA . SER A 1 91 ? -5.678 -0.963 11.148 1.00 88.81 91 SER A CA 1
ATOM 699 C C . SER A 1 91 ? -4.938 -2.189 10.602 1.00 88.81 91 SER A C 1
ATOM 701 O O . SER A 1 91 ? -4.142 -2.071 9.671 1.00 88.81 91 SER A O 1
ATOM 703 N N . ILE A 1 92 ? -5.262 -3.389 11.101 1.00 91.38 92 ILE A N 1
ATOM 704 C CA . ILE A 1 92 ? -4.706 -4.649 10.589 1.00 91.38 92 ILE A CA 1
ATOM 705 C C . ILE A 1 92 ? -5.100 -4.867 9.122 1.00 91.38 92 ILE A C 1
ATOM 707 O O . ILE A 1 92 ? -4.272 -5.316 8.331 1.00 91.38 92 ILE A O 1
ATOM 711 N N . GLY A 1 93 ? -6.350 -4.574 8.752 1.00 91.56 93 GLY A N 1
ATOM 712 C CA . GLY A 1 93 ? -6.841 -4.712 7.382 1.00 91.56 93 GLY A CA 1
ATOM 713 C C . GLY A 1 93 ? -6.112 -3.798 6.396 1.00 91.56 93 GLY A C 1
ATOM 714 O O . GLY A 1 93 ? -5.661 -4.266 5.348 1.00 91.56 93 GLY A O 1
ATOM 715 N N . VAL A 1 94 ? -5.943 -2.523 6.753 1.00 89.88 94 VAL A N 1
ATOM 716 C CA . VAL A 1 94 ? -5.203 -1.540 5.948 1.00 89.88 94 VAL A CA 1
ATOM 717 C C . VAL A 1 94 ? -3.736 -1.951 5.834 1.00 89.88 94 VAL A C 1
ATOM 719 O O . VAL A 1 94 ? -3.221 -2.060 4.724 1.00 89.88 94 VAL A O 1
ATOM 722 N N . ALA A 1 95 ? -3.079 -2.270 6.955 1.00 89.88 95 ALA A N 1
ATOM 723 C CA . ALA A 1 95 ? -1.676 -2.683 6.964 1.00 89.88 95 ALA A CA 1
ATOM 724 C C . ALA A 1 95 ? -1.432 -3.936 6.109 1.00 89.88 95 ALA A C 1
ATOM 726 O O . ALA A 1 95 ? -0.466 -3.990 5.349 1.00 89.88 95 ALA A O 1
ATOM 727 N N . ARG A 1 96 ? -2.326 -4.930 6.192 1.00 93.31 96 ARG A N 1
ATOM 728 C CA . ARG A 1 96 ? -2.249 -6.147 5.377 1.00 93.31 96 ARG A CA 1
ATOM 729 C C . ARG A 1 96 ? -2.370 -5.836 3.890 1.00 93.31 96 ARG A C 1
ATOM 731 O O . ARG A 1 96 ? -1.515 -6.256 3.122 1.00 93.31 96 ARG A O 1
ATOM 738 N N . SER A 1 97 ? -3.391 -5.077 3.501 1.00 91.81 97 SER A N 1
ATOM 739 C CA . SER A 1 97 ? -3.662 -4.767 2.092 1.00 91.81 97 SER A CA 1
ATOM 740 C C . SER A 1 97 ? -2.539 -3.930 1.465 1.00 91.81 97 SER A C 1
ATOM 742 O O . SER A 1 97 ? -2.129 -4.179 0.334 1.00 91.81 97 SER A O 1
ATOM 744 N N . LEU A 1 98 ? -1.982 -2.971 2.215 1.00 90.56 98 LEU A N 1
ATOM 745 C CA . LEU A 1 98 ? -0.803 -2.215 1.781 1.00 90.56 98 LEU A CA 1
ATOM 746 C C . LEU A 1 98 ? 0.447 -3.101 1.683 1.00 90.56 98 LEU A C 1
ATOM 748 O O . LEU A 1 98 ? 1.241 -2.939 0.758 1.00 90.56 98 LEU A O 1
ATOM 752 N N . GLY A 1 99 ? 0.615 -4.054 2.603 1.00 90.25 99 GLY A N 1
ATOM 753 C CA . GLY A 1 99 ? 1.687 -5.047 2.546 1.00 90.25 99 GLY A CA 1
ATOM 754 C C . GLY A 1 99 ? 1.599 -5.935 1.303 1.00 90.25 99 GLY A C 1
ATOM 755 O O . GLY A 1 99 ? 2.601 -6.121 0.619 1.00 90.25 99 GLY A O 1
ATOM 756 N N . GLU A 1 100 ? 0.403 -6.419 0.964 1.00 91.25 100 GLU A N 1
ATOM 757 C CA . GLU A 1 100 ? 0.146 -7.204 -0.253 1.00 91.25 100 GLU A CA 1
ATOM 758 C C . GLU A 1 100 ? 0.445 -6.394 -1.524 1.00 91.25 100 GLU A C 1
ATOM 760 O O . GLU A 1 100 ? 1.074 -6.893 -2.459 1.00 91.25 100 GLU A O 1
ATOM 765 N N . ALA A 1 101 ? 0.054 -5.118 -1.545 1.00 89.06 101 ALA A N 1
ATOM 766 C CA . ALA A 1 101 ? 0.363 -4.198 -2.634 1.00 89.06 101 ALA A CA 1
ATOM 767 C C . ALA A 1 101 ? 1.883 -3.981 -2.794 1.00 89.06 101 ALA A C 1
ATOM 769 O O . ALA A 1 101 ? 2.412 -4.029 -3.906 1.00 89.06 101 ALA A O 1
ATOM 770 N N . TYR A 1 102 ? 2.603 -3.798 -1.684 1.00 88.75 102 TYR A N 1
ATOM 771 C CA . TYR A 1 102 ? 4.062 -3.678 -1.684 1.00 88.75 102 TYR A CA 1
ATOM 772 C C . TYR A 1 102 ? 4.752 -4.967 -2.146 1.00 88.75 102 TYR A C 1
ATOM 774 O O . TYR A 1 102 ? 5.679 -4.917 -2.954 1.00 88.75 102 TYR A O 1
ATOM 782 N N . GLU A 1 103 ? 4.286 -6.126 -1.681 1.00 89.88 103 GLU A N 1
ATOM 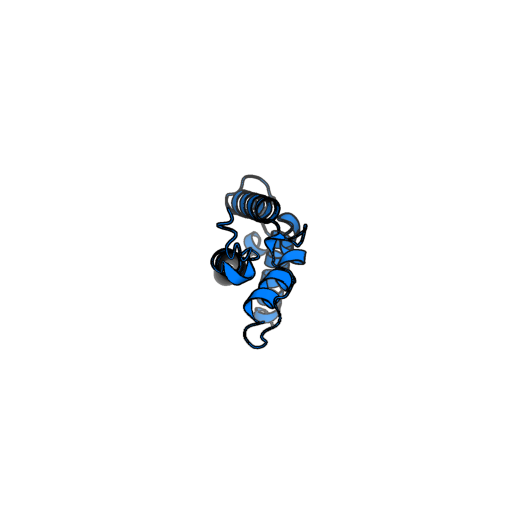783 C CA . GLU A 1 103 ? 4.803 -7.428 -2.102 1.00 89.88 103 GLU A CA 1
ATOM 784 C C . GLU A 1 103 ? 4.638 -7.630 -3.612 1.00 89.88 103 GLU A C 1
ATOM 786 O O . GLU A 1 103 ? 5.547 -8.130 -4.277 1.00 89.88 103 GLU A O 1
ATOM 791 N N . LEU A 1 104 ? 3.502 -7.208 -4.170 1.00 87.31 104 LEU A N 1
ATOM 792 C CA . LEU A 1 104 ? 3.238 -7.267 -5.602 1.00 87.31 104 LEU A CA 1
ATOM 793 C C . LEU A 1 104 ? 4.244 -6.410 -6.386 1.00 87.31 104 LEU A C 1
ATOM 795 O O . LEU A 1 104 ? 4.862 -6.909 -7.327 1.00 87.31 104 LEU A O 1
ATOM 799 N N . ILE A 1 105 ? 4.471 -5.161 -5.967 1.00 86.19 105 ILE A N 1
ATOM 800 C CA . ILE A 1 105 ? 5.495 -4.288 -6.570 1.00 86.19 105 ILE A CA 1
ATOM 801 C C . ILE A 1 105 ? 6.878 -4.945 -6.481 1.00 86.19 105 ILE A C 1
ATOM 803 O O . ILE A 1 105 ? 7.603 -5.014 -7.473 1.00 86.19 105 ILE A O 1
ATOM 807 N N . TYR A 1 106 ? 7.240 -5.463 -5.308 1.00 85.88 106 TYR A N 1
ATOM 808 C CA . TYR A 1 106 ? 8.535 -6.095 -5.081 1.00 85.88 106 TYR A CA 1
ATOM 809 C C . TYR A 1 106 ? 8.753 -7.308 -5.994 1.00 85.88 106 TYR A C 1
ATOM 811 O O . TYR A 1 106 ? 9.807 -7.425 -6.616 1.00 85.88 106 TYR A O 1
ATOM 819 N N . LYS A 1 107 ? 7.748 -8.181 -6.130 1.00 84.81 107 LYS A N 1
ATOM 820 C CA . LYS A 1 107 ? 7.793 -9.335 -7.042 1.00 84.81 107 LYS A CA 1
ATOM 821 C C . LYS A 1 107 ? 7.949 -8.911 -8.499 1.00 84.81 107 LYS A C 1
ATOM 823 O O . LYS A 1 107 ? 8.720 -9.534 -9.219 1.00 84.81 107 LYS A O 1
ATOM 828 N N . ALA A 1 108 ? 7.252 -7.856 -8.917 1.00 81.75 108 ALA A N 1
ATOM 829 C CA . ALA A 1 108 ? 7.360 -7.333 -10.275 1.00 81.75 108 ALA A CA 1
ATOM 830 C C . ALA A 1 108 ? 8.765 -6.781 -10.580 1.00 81.75 108 ALA A C 1
ATOM 832 O O . ALA A 1 108 ? 9.270 -6.995 -11.677 1.00 81.75 108 ALA A O 1
ATOM 833 N N . ILE A 1 109 ? 9.411 -6.120 -9.612 1.00 81.00 109 ILE A N 1
ATOM 834 C CA . ILE A 1 109 ? 10.784 -5.600 -9.749 1.00 81.00 109 ILE A CA 1
ATOM 835 C C . ILE A 1 109 ? 11.823 -6.730 -9.713 1.00 81.00 109 ILE A C 1
ATOM 837 O O . ILE A 1 109 ? 12.813 -6.692 -10.439 1.00 81.00 109 ILE A O 1
ATOM 841 N N . MET A 1 110 ? 11.625 -7.731 -8.852 1.00 81.75 110 MET A N 1
ATOM 842 C CA . MET A 1 110 ? 12.588 -8.819 -8.646 1.00 81.75 110 MET A CA 1
ATOM 843 C C . MET A 1 110 ? 12.590 -9.872 -9.758 1.00 81.75 110 MET A C 1
ATOM 845 O O . MET A 1 110 ? 13.465 -10.738 -9.751 1.00 81.75 110 MET A O 1
ATOM 849 N N . ASP A 1 111 ? 11.655 -9.814 -10.709 1.00 77.69 111 ASP A N 1
ATOM 850 C CA . ASP A 1 111 ? 11.686 -10.646 -11.910 1.00 77.69 111 ASP A CA 1
ATOM 851 C C . ASP A 1 111 ? 12.345 -9.891 -13.083 1.00 77.69 111 ASP A C 1
ATOM 853 O O . ASP A 1 111 ? 11.675 -9.148 -13.811 1.00 77.69 111 ASP A O 1
ATOM 857 N N . PRO A 1 112 ? 13.655 -10.094 -13.329 1.00 66.00 112 PRO A N 1
ATOM 858 C CA . PRO A 1 112 ? 14.379 -9.378 -14.371 1.00 66.00 112 PRO A CA 1
ATOM 859 C C . PRO A 1 112 ? 13.887 -9.706 -15.783 1.00 66.00 112 PRO A C 1
ATOM 861 O O . PRO A 1 112 ? 14.182 -8.944 -16.692 1.00 66.00 112 PRO A O 1
ATOM 864 N N . LYS A 1 113 ? 13.157 -10.813 -15.999 1.00 68.75 113 LYS A N 1
ATOM 865 C CA . LYS A 1 113 ? 12.587 -11.134 -17.319 1.00 68.75 113 LYS A CA 1
ATOM 866 C C . LYS A 1 113 ? 11.339 -10.310 -17.623 1.00 68.75 113 LYS A C 1
ATOM 868 O O . LYS A 1 113 ? 11.039 -10.077 -18.787 1.00 68.75 113 LYS A O 1
ATOM 873 N N . LYS A 1 114 ? 10.603 -9.925 -16.581 1.00 68.88 114 LYS A N 1
ATOM 874 C CA . LYS A 1 114 ? 9.347 -9.168 -16.676 1.00 68.88 114 LYS A CA 1
ATOM 875 C C . LYS A 1 114 ? 9.573 -7.664 -16.563 1.00 68.88 114 LYS A C 1
ATOM 877 O O . LYS A 1 114 ? 8.802 -6.870 -17.103 1.00 68.88 114 LYS A O 1
ATOM 882 N N . TRP A 1 115 ? 10.624 -7.284 -15.844 1.00 64.69 115 TRP A N 1
ATOM 883 C CA . TRP A 1 115 ? 10.981 -5.898 -15.600 1.00 64.69 115 TRP A CA 1
ATOM 884 C C . TRP A 1 115 ? 11.807 -5.286 -16.735 1.00 64.69 115 TRP A C 1
ATOM 886 O O . TRP A 1 115 ? 11.439 -4.232 -17.244 1.00 64.69 115 TRP A O 1
ATOM 896 N N . GLU A 1 116 ? 12.873 -5.956 -17.180 1.00 58.59 116 GLU A N 1
ATOM 897 C CA . GLU A 1 116 ? 13.741 -5.493 -18.266 1.00 58.59 116 GLU A CA 1
ATOM 898 C C . GLU A 1 116 ? 13.669 -6.444 -19.464 1.00 58.59 116 GLU A C 1
ATOM 900 O O . GLU A 1 116 ? 13.815 -7.661 -19.330 1.00 58.59 116 GLU A O 1
ATOM 905 N N . SER A 1 117 ? 13.533 -5.886 -20.673 1.00 53.25 117 SER A N 1
ATOM 906 C CA . SER A 1 117 ? 13.921 -6.598 -21.891 1.00 53.25 117 SER A CA 1
ATOM 907 C C . SER A 1 117 ? 15.384 -7.003 -21.715 1.00 53.25 117 SER A C 1
ATOM 909 O O . SER A 1 117 ? 16.272 -6.151 -21.817 1.00 53.25 117 SER A O 1
ATOM 911 N N . ARG A 1 118 ? 15.682 -8.290 -21.476 1.00 45.75 118 ARG A N 1
ATOM 912 C CA . ARG A 1 118 ? 17.038 -8.801 -21.722 1.00 45.75 118 ARG A CA 1
ATOM 913 C C . ARG A 1 118 ? 17.307 -8.563 -23.197 1.00 45.75 118 ARG A C 1
ATOM 915 O O . ARG A 1 118 ? 16.950 -9.381 -24.038 1.00 45.75 118 ARG A O 1
ATOM 922 N N . SER A 1 119 ? 17.958 -7.442 -23.494 1.00 42.00 119 SER A N 1
ATOM 923 C CA . SER A 1 119 ? 18.647 -7.234 -24.750 1.00 42.00 119 SER A CA 1
ATOM 924 C C . SER A 1 119 ? 19.534 -8.448 -24.939 1.00 42.00 119 SER A C 1
ATOM 926 O O . SER A 1 119 ? 20.521 -8.661 -24.231 1.00 42.00 119 SER A O 1
ATOM 928 N N . GLN A 1 120 ? 19.117 -9.296 -25.864 1.00 43.84 120 GLN A N 1
ATOM 929 C CA . GLN A 1 120 ? 19.901 -10.386 -26.378 1.00 43.84 120 GLN A CA 1
ATOM 930 C C . GLN A 1 120 ? 21.059 -9.745 -27.141 1.00 43.84 120 GLN A C 1
ATOM 932 O O . GLN A 1 120 ? 21.023 -9.606 -28.357 1.00 43.84 120 GLN A O 1
ATOM 937 N N . VAL A 1 121 ? 22.106 -9.330 -26.422 1.00 44.50 121 VAL A N 1
ATOM 938 C CA . VAL A 1 121 ? 23.420 -9.074 -27.014 1.00 44.50 121 VAL A CA 1
ATOM 939 C C . VAL A 1 121 ? 24.042 -10.444 -27.280 1.00 44.50 121 VAL A C 1
ATOM 941 O O . VAL A 1 121 ? 24.965 -10.900 -26.610 1.00 44.50 121 VAL A O 1
ATOM 944 N N . VAL A 1 122 ? 23.455 -11.152 -28.244 1.00 44.62 122 VAL A N 1
ATOM 945 C CA . VAL A 1 122 ? 24.125 -12.230 -28.958 1.00 44.62 122 VAL A CA 1
ATOM 946 C C . VAL A 1 122 ? 25.146 -11.568 -29.876 1.00 44.62 122 VAL A C 1
ATOM 948 O O . VAL A 1 122 ? 24.809 -10.727 -30.703 1.00 44.62 122 VAL A O 1
ATOM 951 N N . GLY A 1 123 ? 26.401 -11.951 -29.649 1.00 48.09 123 GLY A N 1
ATOM 952 C CA . GLY A 1 123 ? 27.595 -11.768 -30.466 1.00 48.09 123 GLY A CA 1
ATOM 953 C C . GLY A 1 123 ? 27.531 -10.872 -31.704 1.00 48.09 123 GLY A C 1
ATOM 954 O O . GLY A 1 123 ? 26.938 -11.224 -32.717 1.00 48.09 123 GLY A O 1
ATOM 955 N N . LYS A 1 124 ? 28.387 -9.849 -31.699 1.00 41.38 124 LYS A N 1
ATOM 956 C CA . LYS A 1 124 ? 29.309 -9.628 -32.819 1.00 41.38 124 LYS A CA 1
ATOM 957 C C . LYS A 1 124 ? 30.724 -9.430 -32.287 1.00 41.38 124 LYS A C 1
ATOM 959 O O . LYS A 1 124 ? 31.207 -8.316 -32.139 1.00 41.38 124 LYS A O 1
ATOM 964 N N . ALA A 1 125 ? 31.386 -10.551 -32.008 1.00 49.34 125 ALA A N 1
ATOM 965 C CA . ALA A 1 125 ? 32.816 -10.648 -32.255 1.00 49.34 125 ALA A CA 1
ATOM 966 C C . ALA A 1 125 ? 32.986 -10.797 -33.778 1.00 49.34 125 ALA A C 1
ATOM 968 O O . ALA A 1 125 ? 32.769 -11.867 -34.341 1.00 49.34 125 ALA A O 1
ATOM 969 N N . SER A 1 126 ? 33.232 -9.685 -34.460 1.00 51.47 126 SER A N 1
ATOM 970 C CA . SER A 1 126 ? 33.639 -9.571 -35.871 1.00 51.47 126 SER A CA 1
ATOM 971 C C . SER A 1 126 ? 34.235 -8.163 -35.977 1.00 51.47 126 SER A C 1
ATOM 973 O O . SER A 1 126 ? 33.544 -7.219 -35.608 1.00 51.47 126 SER A O 1
ATOM 975 N N . SER A 1 127 ? 35.481 -7.912 -36.359 1.00 48.50 127 SER A N 1
ATOM 976 C CA . SER A 1 127 ? 36.524 -8.687 -37.033 1.00 48.50 127 SER A CA 1
ATOM 977 C C . SER A 1 127 ? 37.891 -8.145 -36.618 1.00 48.50 127 SER A C 1
ATOM 979 O O . SER A 1 127 ? 37.931 -7.004 -36.106 1.00 48.50 127 SER A O 1
#

Radius of gyration: 18.97 Å; Cα contacts (8 Å, |Δi|>4): 93; chains: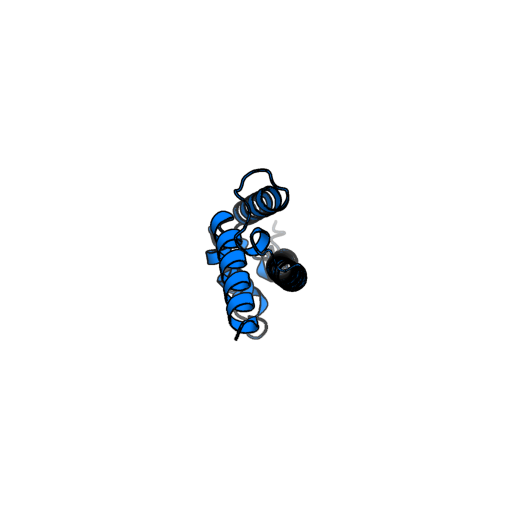 1; bounding box: 60×34×57 Å

pLDDT: mean 76.68, std 15.06, range [41.38, 93.31]

Foldseek 3Di:
DVVVVLLVLLVVLLCVLCVQLVNNVVLVVLVVLVPPPDDPDLDDALCNPPCRNPVSVVSSVVSSVCVVVPVDDDDRPLNVDPPVVSSVVSVVSNVVVVVVSVVSNVVSVPPCSRHDDPPPPDDDPDD

Solvent-accessible surface area (backbone atoms only — not comparable to full-atom values): 7405 Å² total; per-residue (Å²): 110,69,67,56,54,47,50,51,50,27,54,51,50,46,48,54,54,30,47,77,20,67,38,51,84,42,49,62,59,46,51,51,60,66,69,65,78,81,65,100,65,88,62,84,25,39,50,76,37,79,80,50,15,69,67,50,49,49,51,28,51,50,44,43,50,39,43,75,74,62,77,56,84,77,82,56,78,56,76,69,45,82,51,65,68,61,25,52,52,34,52,51,46,32,53,49,53,53,48,54,53,49,50,48,54,50,53,40,63,72,33,58,78,53,24,37,73,78,75,79,82,70,79,79,91,74,133

Organism: Vicia faba (NCBI:txid3906)

Mean predicted aligned error: 10.31 Å

Sequence (127 aa):
MIDNHLRVLVEKEVDTILSRCNLSEKMPHLRNSIHKDGDDEVGTPLAELEDTSPAVISECLKALLGLILGSEISLPEFEQIQVPKLHSEASIGVARSLGEAYELIYKAIMDPKKWESRSQVVGKASS